Protein AF-A0AA95S7E3-F1 (afdb_monomer_lite)

Foldseek 3Di:
DDQDDDPQADSPPRDHHPDFDPLVVVQQPLDFPDPLDGLLLLLLLCCCCVVVVDDLVVCCVDPSNPPPDSVVSVCSNVQHDPPGDPSSNSSSVSSVVCVVPPVVSSCVSNVVPPPD

Organism: NCBI:txid220687

Secondary structure (DSSP, 8-state):
------TTB-TTT-PBPPPPPHHHHHHHT-B-SSTT-BHHHHHHHHHHHHTT---HHHHTTSTTTTT--HHHHHHHHTT--TTS-HHHHHHHHHHHHHHHH-HHHHHHHHHTT---

Sequence (116 aa):
MSINYKFNQYRISGEQTEAWSPMAYRLISKNSASEHINGFKVGHILYQHHVKGLAAKEIRKTPVGYGLSTNLIKSVLKGFGSQSGIESKEAYEIAMYMLECEPETLEKMYRLTIIK

Radius of gyration: 15.23 Å; chains: 1; bounding box: 47×31×29 Å

Structure (mmCIF, N/CA/C/O backbone):
data_AF-A0AA95S7E3-F1
#
_entry.id   AF-A0AA95S7E3-F1
#
loop_
_atom_site.group_PDB
_atom_site.id
_atom_site.type_symbol
_atom_site.label_atom_id
_atom_site.label_alt_id
_atom_site.label_comp_id
_atom_site.label_asym_id
_atom_site.label_entity_id
_atom_site.label_seq_id
_atom_site.pdbx_PDB_ins_code
_atom_site.Cartn_x
_atom_site.Cartn_y
_atom_site.Cartn_z
_atom_site.occupancy
_atom_site.B_iso_or_equiv
_atom_site.auth_seq_id
_atom_site.auth_comp_id
_atom_site.auth_asym_id
_atom_site.auth_atom_id
_atom_site.pdbx_PDB_model_num
ATOM 1 N N . MET A 1 1 ? 36.495 4.868 -2.280 1.00 42.94 1 MET A N 1
ATOM 2 C CA . MET A 1 1 ? 35.798 3.741 -2.939 1.00 42.94 1 MET A CA 1
ATOM 3 C C . MET A 1 1 ? 34.391 4.199 -3.283 1.00 42.94 1 MET A C 1
ATOM 5 O O . MET A 1 1 ? 33.652 4.542 -2.369 1.00 42.94 1 MET A O 1
ATOM 9 N N . SER A 1 2 ? 34.044 4.296 -4.566 1.00 52.03 2 SER A N 1
ATOM 10 C CA . SER A 1 2 ? 32.679 4.594 -5.012 1.00 52.03 2 SER A CA 1
ATOM 11 C C . SER A 1 2 ? 31.842 3.314 -4.950 1.00 52.03 2 SER A C 1
ATOM 13 O O . SER A 1 2 ? 32.239 2.279 -5.482 1.00 52.03 2 SER A O 1
ATOM 15 N N . ILE A 1 3 ? 30.703 3.356 -4.259 1.00 56.12 3 ILE A N 1
ATOM 16 C CA . ILE A 1 3 ? 29.775 2.223 -4.209 1.00 56.12 3 ILE A CA 1
ATOM 17 C C . ILE A 1 3 ? 29.062 2.168 -5.563 1.00 56.12 3 ILE A C 1
ATOM 19 O O . ILE A 1 3 ? 28.334 3.094 -5.918 1.00 56.12 3 ILE A O 1
ATOM 23 N N . ASN A 1 4 ? 29.299 1.109 -6.337 1.00 58.91 4 ASN A N 1
ATOM 24 C CA . ASN A 1 4 ? 28.633 0.894 -7.617 1.00 58.91 4 ASN A CA 1
ATOM 25 C C . ASN A 1 4 ? 27.251 0.274 -7.362 1.00 58.91 4 ASN A C 1
ATOM 27 O O . ASN A 1 4 ? 27.129 -0.937 -7.179 1.00 58.91 4 ASN A O 1
ATOM 31 N N . TYR A 1 5 ? 26.223 1.119 -7.276 1.00 57.81 5 TYR A N 1
ATOM 32 C CA . TYR A 1 5 ? 24.840 0.684 -7.092 1.00 57.81 5 TYR A CA 1
ATOM 33 C C . TYR A 1 5 ? 24.262 0.204 -8.423 1.00 57.81 5 TYR A C 1
ATOM 35 O O . TYR A 1 5 ? 23.969 1.006 -9.309 1.00 57.81 5 TYR A O 1
ATOM 43 N N . LYS A 1 6 ? 24.057 -1.106 -8.552 1.00 62.19 6 LYS A N 1
ATOM 44 C CA . LYS A 1 6 ? 23.232 -1.675 -9.620 1.00 62.19 6 LYS A CA 1
ATOM 45 C C . LYS A 1 6 ? 21.800 -1.825 -9.113 1.00 62.19 6 LYS A C 1
ATOM 47 O O . LYS A 1 6 ? 21.574 -2.241 -7.979 1.00 62.19 6 LYS A O 1
ATOM 52 N N . PHE A 1 7 ? 20.838 -1.440 -9.946 1.00 67.75 7 PHE A N 1
ATOM 53 C CA . PHE A 1 7 ? 19.416 -1.553 -9.631 1.00 67.75 7 PHE A CA 1
ATOM 54 C C . PHE A 1 7 ? 19.034 -3.023 -9.401 1.00 67.75 7 PHE A C 1
ATOM 56 O O . PHE A 1 7 ? 19.511 -3.895 -10.127 1.00 67.75 7 PHE A O 1
ATOM 63 N N . ASN A 1 8 ? 18.165 -3.275 -8.415 1.00 72.25 8 ASN A N 1
ATOM 64 C CA . ASN A 1 8 ? 17.606 -4.599 -8.128 1.00 72.25 8 ASN A CA 1
ATOM 65 C C . ASN A 1 8 ? 18.670 -5.667 -7.778 1.00 72.25 8 ASN A C 1
ATOM 67 O O . ASN A 1 8 ? 18.639 -6.787 -8.284 1.00 72.25 8 ASN A O 1
ATOM 71 N N . GLN A 1 9 ? 19.639 -5.308 -6.927 1.00 78.44 9 GLN A N 1
ATOM 72 C CA . GLN A 1 9 ? 20.633 -6.238 -6.383 1.00 78.44 9 GLN A CA 1
ATOM 73 C C . GLN A 1 9 ? 20.740 -6.140 -4.860 1.00 78.44 9 GLN A C 1
ATOM 75 O O . GLN A 1 9 ? 20.634 -5.054 -4.281 1.00 78.44 9 GLN A O 1
ATOM 80 N N . TYR A 1 10 ? 21.008 -7.271 -4.205 1.00 71.31 10 TYR A N 1
ATOM 81 C CA . TYR A 1 10 ? 21.309 -7.292 -2.778 1.00 71.31 10 TYR A CA 1
ATOM 82 C C . TYR A 1 10 ? 22.631 -6.579 -2.508 1.00 71.31 10 TYR A C 1
ATOM 84 O O . TYR A 1 10 ? 23.655 -6.868 -3.121 1.00 71.31 10 TYR A O 1
ATOM 92 N N . ARG A 1 11 ? 22.636 -5.684 -1.516 1.00 68.69 11 ARG A N 1
ATOM 93 C CA . ARG A 1 11 ? 23.825 -4.897 -1.154 1.00 68.69 11 ARG A CA 1
ATOM 94 C C . ARG A 1 11 ? 25.030 -5.756 -0.742 1.00 68.69 11 ARG A C 1
ATOM 96 O O . ARG A 1 11 ? 26.159 -5.328 -0.944 1.00 68.69 11 ARG A O 1
ATOM 103 N N . ILE A 1 12 ? 24.787 -6.907 -0.114 1.00 72.56 12 ILE A N 1
ATOM 104 C CA . ILE A 1 12 ? 25.835 -7.753 0.480 1.00 72.56 12 ILE A CA 1
ATOM 105 C C . ILE A 1 12 ? 26.343 -8.792 -0.526 1.00 72.56 12 ILE A C 1
ATOM 107 O O . ILE A 1 12 ? 27.550 -8.920 -0.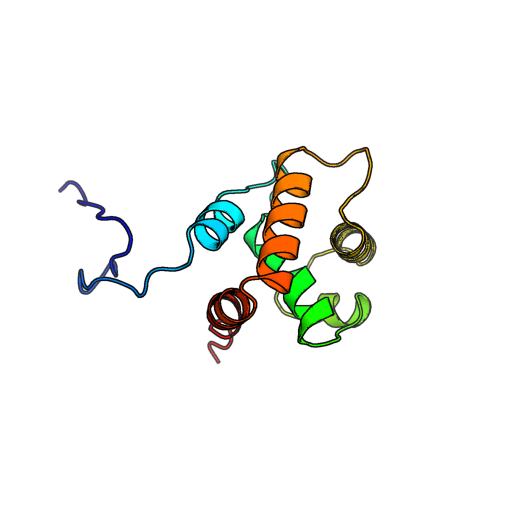691 1.00 72.56 12 ILE A O 1
ATOM 111 N N . SER A 1 13 ? 25.443 -9.516 -1.203 1.00 75.62 13 SER A N 1
ATOM 112 C CA . SER A 1 13 ? 25.819 -10.591 -2.134 1.00 75.62 13 SER A CA 1
ATOM 113 C C . SER A 1 13 ? 25.979 -10.132 -3.586 1.00 75.62 13 SER A C 1
ATOM 115 O O . SER A 1 13 ? 26.613 -10.828 -4.373 1.00 75.62 13 SER A O 1
ATOM 117 N N . GLY A 1 14 ? 25.422 -8.977 -3.972 1.00 74.50 14 GLY A N 1
ATOM 118 C CA . GLY A 1 14 ? 25.388 -8.522 -5.369 1.00 74.50 14 GLY A CA 1
ATOM 119 C C . GLY A 1 14 ? 24.460 -9.343 -6.275 1.00 74.50 14 GLY A C 1
ATOM 120 O O . GLY A 1 14 ? 24.393 -9.090 -7.479 1.00 74.50 14 GLY A O 1
ATOM 121 N N . GLU A 1 15 ? 23.739 -10.316 -5.716 1.00 76.62 15 GLU A N 1
ATOM 122 C CA . GLU A 1 15 ? 22.777 -11.141 -6.443 1.00 76.62 15 GLU A CA 1
ATOM 123 C C . GLU A 1 15 ? 21.563 -10.312 -6.866 1.00 76.62 15 GLU A C 1
ATOM 125 O O . GLU A 1 15 ? 21.143 -9.396 -6.155 1.00 76.62 15 GLU A O 1
ATOM 130 N N . GLN A 1 16 ? 21.000 -10.643 -8.031 1.00 75.06 16 GLN A N 1
ATOM 131 C CA . GLN A 1 16 ? 19.754 -10.050 -8.518 1.00 75.06 16 GLN A CA 1
ATOM 132 C C . GLN A 1 16 ? 18.621 -10.357 -7.536 1.00 75.06 16 GLN A C 1
ATOM 134 O O . GLN A 1 16 ? 18.375 -11.516 -7.206 1.00 75.06 16 GLN A O 1
ATOM 139 N N . THR A 1 17 ? 17.932 -9.317 -7.074 1.00 69.88 17 THR A N 1
ATOM 140 C CA . THR A 1 17 ? 16.719 -9.466 -6.267 1.00 69.88 17 THR A CA 1
ATOM 141 C C . THR A 1 17 ? 15.538 -9.802 -7.174 1.00 69.88 17 THR A C 1
ATOM 143 O O . THR A 1 17 ? 15.538 -9.468 -8.359 1.00 69.88 17 THR A O 1
ATOM 146 N N . GLU A 1 18 ? 14.509 -10.462 -6.646 1.00 72.44 18 GLU A N 1
ATOM 147 C CA . GLU A 1 18 ? 13.276 -10.677 -7.412 1.00 72.44 18 GLU A CA 1
ATOM 148 C C . GLU A 1 18 ? 12.674 -9.314 -7.792 1.00 72.44 18 GLU A C 1
ATOM 150 O O . GLU A 1 18 ? 12.454 -8.460 -6.931 1.00 72.44 18 GLU A O 1
ATOM 155 N N . ALA A 1 19 ? 12.463 -9.090 -9.091 1.00 76.12 19 ALA A N 1
ATOM 156 C CA . ALA A 1 19 ? 11.938 -7.826 -9.588 1.00 76.12 19 ALA A CA 1
ATOM 157 C C . ALA A 1 19 ? 10.450 -7.695 -9.242 1.00 76.12 19 ALA A C 1
ATOM 159 O O . ALA A 1 19 ? 9.662 -8.613 -9.476 1.00 76.12 19 ALA A O 1
ATOM 160 N N . TRP A 1 20 ? 10.051 -6.533 -8.725 1.00 82.06 20 TRP A N 1
ATOM 161 C CA . TRP A 1 20 ? 8.634 -6.191 -8.614 1.00 82.06 20 TRP A CA 1
ATOM 162 C C . TRP A 1 20 ? 8.085 -5.659 -9.939 1.00 82.06 20 TRP A C 1
ATOM 164 O O . TRP A 1 20 ? 8.836 -5.327 -10.859 1.00 82.06 20 TRP A O 1
ATOM 174 N N . SER A 1 21 ? 6.759 -5.558 -10.044 1.00 83.88 21 SER A N 1
ATOM 175 C CA . SER A 1 21 ? 6.148 -4.961 -11.228 1.00 83.88 21 SER A CA 1
ATOM 176 C C . SER A 1 21 ? 6.551 -3.484 -11.380 1.00 83.88 21 SER A C 1
ATOM 178 O O . SER A 1 21 ? 6.838 -2.799 -10.390 1.00 83.88 21 SER A O 1
ATOM 180 N N . PRO A 1 22 ? 6.549 -2.932 -12.607 1.00 85.25 22 PRO A N 1
ATOM 181 C CA . PRO A 1 22 ? 6.807 -1.508 -12.821 1.00 85.25 22 PRO A CA 1
ATOM 182 C C . PRO A 1 22 ? 5.886 -0.602 -11.990 1.00 85.25 22 PRO A C 1
ATOM 184 O O . PRO A 1 22 ? 6.313 0.456 -11.522 1.00 85.25 22 PRO A O 1
ATOM 187 N N . MET A 1 23 ? 4.640 -1.032 -11.758 1.00 85.94 23 MET A N 1
ATOM 188 C CA . MET A 1 23 ? 3.680 -0.295 -10.935 1.00 85.94 23 MET A CA 1
ATOM 189 C C . MET A 1 23 ? 4.060 -0.299 -9.457 1.00 85.94 23 MET A C 1
ATOM 191 O O . MET A 1 23 ? 3.969 0.749 -8.820 1.00 85.94 23 MET A O 1
ATOM 195 N N . ALA A 1 24 ? 4.594 -1.403 -8.934 1.00 85.69 24 ALA A N 1
ATOM 196 C CA . ALA A 1 24 ? 5.131 -1.451 -7.577 1.00 85.69 24 ALA A CA 1
ATOM 197 C C . ALA A 1 24 ? 6.270 -0.440 -7.371 1.00 85.69 24 ALA A C 1
ATOM 199 O O . ALA A 1 24 ? 6.255 0.327 -6.406 1.00 85.69 24 ALA A O 1
ATOM 200 N N . TYR A 1 25 ? 7.229 -0.374 -8.303 1.00 86.31 25 TYR A N 1
ATOM 201 C CA . TYR A 1 25 ? 8.311 0.620 -8.247 1.00 86.31 25 TYR A CA 1
ATOM 202 C C . TYR A 1 25 ? 7.784 2.056 -8.368 1.00 86.31 25 TYR A C 1
ATOM 204 O O . TYR A 1 25 ? 8.260 2.976 -7.691 1.00 86.31 25 TYR A O 1
ATOM 212 N N . ARG A 1 26 ? 6.756 2.263 -9.196 1.00 87.31 26 ARG A N 1
ATOM 213 C CA . ARG A 1 26 ? 6.100 3.565 -9.319 1.00 87.31 26 ARG A CA 1
ATOM 214 C C . ARG A 1 26 ? 5.368 3.952 -8.036 1.00 87.31 26 ARG A C 1
ATOM 216 O O . ARG A 1 26 ? 5.431 5.114 -7.660 1.00 87.31 26 ARG A O 1
ATOM 223 N N . LEU A 1 27 ? 4.736 3.006 -7.344 1.00 87.81 27 LEU A N 1
ATOM 224 C CA . LEU A 1 27 ? 4.038 3.241 -6.082 1.00 87.81 27 LEU A CA 1
ATOM 225 C C . LEU A 1 27 ? 5.007 3.659 -4.974 1.00 87.81 27 LEU A C 1
ATOM 227 O O . LEU A 1 27 ? 4.790 4.671 -4.312 1.00 87.81 27 LEU A O 1
ATOM 231 N N . ILE A 1 28 ? 6.097 2.911 -4.782 1.00 87.69 28 ILE A N 1
ATOM 232 C CA . ILE A 1 28 ? 7.063 3.195 -3.707 1.00 87.69 28 ILE A CA 1
ATOM 233 C C . ILE A 1 28 ? 7.859 4.481 -3.939 1.00 87.69 28 ILE A C 1
ATOM 235 O O . ILE A 1 28 ? 8.356 5.064 -2.981 1.00 87.69 28 ILE A O 1
ATOM 239 N N . SER A 1 29 ? 7.975 4.933 -5.191 1.00 85.06 29 SER A N 1
ATOM 240 C CA . SER A 1 29 ? 8.646 6.196 -5.512 1.00 85.06 29 SER A CA 1
ATOM 241 C C . SER A 1 29 ? 7.784 7.429 -5.226 1.00 85.06 29 SER A C 1
ATOM 243 O O . SER A 1 29 ? 8.318 8.537 -5.199 1.00 85.06 29 SER A O 1
ATOM 245 N N . LYS A 1 30 ? 6.478 7.269 -4.955 1.00 86.19 30 LYS A N 1
ATOM 246 C CA . LYS A 1 30 ? 5.616 8.373 -4.510 1.00 86.19 30 LYS A CA 1
ATOM 247 C C . LYS A 1 30 ? 5.899 8.693 -3.050 1.00 86.19 30 LYS A C 1
ATOM 249 O O . LYS A 1 30 ? 5.488 7.961 -2.154 1.00 86.19 30 LYS A O 1
ATOM 254 N N . ASN A 1 31 ? 6.565 9.808 -2.794 1.00 74.12 31 ASN A N 1
ATOM 255 C CA . ASN A 1 31 ? 6.740 10.335 -1.445 1.00 74.12 31 ASN A CA 1
ATOM 256 C C . ASN A 1 31 ? 5.783 11.506 -1.270 1.00 74.12 31 ASN A C 1
ATOM 258 O O . ASN A 1 31 ? 5.790 12.394 -2.100 1.00 74.12 31 ASN A O 1
ATOM 262 N N . SER A 1 32 ? 4.954 11.529 -0.224 1.00 64.88 32 SER A N 1
ATOM 263 C CA . SER A 1 32 ? 4.261 12.779 0.102 1.00 64.88 32 SER A CA 1
ATOM 264 C C . SER A 1 32 ? 5.278 13.750 0.694 1.00 64.88 32 SER A C 1
ATOM 266 O O . SER A 1 32 ? 6.168 13.337 1.438 1.00 64.88 32 SER A O 1
ATOM 268 N N . ALA A 1 33 ? 5.087 15.047 0.461 1.00 60.91 33 ALA A N 1
ATOM 269 C CA . ALA A 1 33 ? 5.821 16.096 1.170 1.00 60.91 33 ALA A CA 1
ATOM 270 C C . ALA A 1 33 ? 5.642 16.020 2.704 1.00 60.91 33 ALA A C 1
ATOM 272 O O . ALA A 1 33 ? 6.438 16.581 3.452 1.00 60.91 33 ALA A O 1
ATOM 273 N N . SER A 1 34 ? 4.605 15.325 3.189 1.00 62.44 34 SER A N 1
ATOM 274 C CA . SER A 1 34 ? 4.445 15.001 4.606 1.00 62.44 34 SER A CA 1
ATOM 275 C C . SER A 1 34 ? 5.123 13.672 4.957 1.00 62.44 34 SER A C 1
ATOM 277 O O . SER A 1 34 ? 4.724 12.613 4.474 1.00 62.44 34 SER A O 1
ATOM 279 N N . GLU A 1 35 ? 6.087 13.705 5.883 1.00 59.41 35 GLU A N 1
ATOM 280 C CA . GLU A 1 35 ? 6.877 12.536 6.332 1.00 59.41 35 GLU A CA 1
ATOM 281 C C . GLU A 1 35 ? 6.030 11.345 6.820 1.00 59.41 35 GLU A C 1
ATOM 283 O O . GLU A 1 35 ? 6.491 10.205 6.906 1.00 59.41 35 GLU A O 1
ATOM 288 N N . HIS A 1 36 ? 4.764 11.582 7.163 1.00 67.81 36 HIS A N 1
ATOM 289 C CA . HIS A 1 36 ? 3.903 10.568 7.755 1.00 67.81 36 HIS A CA 1
ATOM 290 C C . HIS A 1 36 ? 3.281 9.604 6.737 1.00 67.81 36 HIS A C 1
ATOM 292 O O . HIS A 1 36 ? 2.938 8.481 7.133 1.00 67.81 36 HIS A O 1
ATOM 298 N N . ILE A 1 37 ? 3.166 9.987 5.457 1.00 77.25 37 ILE A N 1
ATOM 299 C CA . ILE A 1 37 ? 2.556 9.169 4.396 1.00 77.25 37 ILE A CA 1
ATOM 300 C C . ILE A 1 37 ? 3.439 9.129 3.149 1.00 77.25 37 ILE A C 1
ATOM 302 O O . ILE A 1 37 ? 3.834 10.145 2.607 1.00 77.25 37 ILE A O 1
ATOM 306 N N . ASN A 1 38 ? 3.688 7.930 2.641 1.00 86.62 38 ASN A N 1
ATOM 307 C CA . ASN A 1 38 ? 4.291 7.701 1.333 1.00 86.62 38 ASN A CA 1
ATOM 308 C C . ASN A 1 38 ? 3.486 6.626 0.595 1.00 86.62 38 ASN A C 1
ATOM 310 O O . ASN A 1 38 ? 2.621 5.974 1.188 1.00 86.62 38 ASN A O 1
ATOM 314 N N . GLY A 1 39 ? 3.760 6.430 -0.689 1.00 86.38 39 GLY A N 1
ATOM 315 C CA . GLY A 1 39 ? 3.033 5.487 -1.529 1.00 86.38 39 GLY A CA 1
ATOM 316 C C . GLY A 1 39 ? 3.124 4.053 -1.020 1.00 86.38 39 GLY A C 1
ATOM 317 O O . GLY A 1 39 ? 2.131 3.331 -1.059 1.00 86.38 39 GLY A O 1
ATOM 318 N N . PHE A 1 40 ? 4.245 3.676 -0.395 1.00 88.94 40 PHE A N 1
ATOM 319 C CA . PHE A 1 40 ? 4.357 2.386 0.285 1.00 88.94 40 PHE A CA 1
ATOM 320 C C . PHE A 1 40 ? 3.325 2.231 1.412 1.00 88.94 40 PHE A C 1
ATOM 322 O O . PHE A 1 40 ? 2.632 1.215 1.463 1.00 88.94 40 PHE A O 1
ATOM 329 N N . LYS A 1 41 ? 3.177 3.232 2.294 1.00 89.00 41 LYS A N 1
ATOM 330 C CA . LYS A 1 41 ? 2.159 3.222 3.360 1.00 89.00 41 LYS A CA 1
ATOM 331 C C . LYS A 1 41 ? 0.739 3.261 2.806 1.00 89.00 41 LYS A C 1
ATOM 333 O O . LYS A 1 41 ? -0.120 2.578 3.354 1.00 89.00 41 LYS A O 1
ATOM 338 N N . VAL A 1 42 ? 0.489 4.031 1.746 1.00 90.44 42 VAL A N 1
ATOM 339 C CA . VAL A 1 42 ? -0.826 4.086 1.083 1.00 90.44 42 VAL A CA 1
ATOM 340 C C . VAL A 1 42 ? -1.222 2.705 0.581 1.00 90.44 42 VAL A C 1
ATOM 342 O O . VAL A 1 42 ? -2.267 2.195 0.983 1.00 90.44 42 VAL A O 1
ATOM 345 N N . GLY A 1 43 ? -0.352 2.063 -0.201 1.00 90.50 43 GLY A N 1
ATOM 346 C CA . GLY A 1 43 ? -0.601 0.711 -0.691 1.00 90.50 43 GLY A CA 1
ATOM 347 C C . GLY A 1 43 ? -0.760 -0.301 0.438 1.00 90.50 43 GLY A C 1
ATOM 348 O O . GLY A 1 43 ? -1.665 -1.128 0.388 1.00 90.50 43 GLY A O 1
ATOM 349 N N . HIS A 1 44 ? 0.026 -0.192 1.514 1.00 90.94 44 HIS A N 1
ATOM 350 C CA . HIS A 1 44 ? -0.079 -1.126 2.634 1.00 90.94 44 HIS A CA 1
ATOM 351 C C . HIS A 1 44 ? -1.400 -0.943 3.402 1.00 90.94 44 HIS A C 1
ATOM 353 O O . HIS A 1 44 ? -2.035 -1.925 3.779 1.00 90.94 44 HIS A O 1
ATOM 359 N N . ILE A 1 45 ? -1.866 0.293 3.609 1.00 91.62 45 ILE A N 1
ATOM 360 C CA . ILE A 1 45 ? -3.175 0.559 4.230 1.00 91.62 45 ILE A CA 1
ATOM 361 C C . ILE A 1 45 ? -4.305 -0.024 3.373 1.00 91.62 45 ILE A C 1
ATOM 363 O O . ILE A 1 45 ? -5.188 -0.695 3.911 1.00 91.62 45 ILE A O 1
ATOM 367 N N . LEU A 1 46 ? -4.261 0.195 2.057 1.00 91.69 46 LEU A N 1
ATOM 368 C CA . LEU A 1 46 ? -5.273 -0.315 1.130 1.00 91.69 46 LEU A CA 1
ATOM 369 C C . LEU A 1 46 ? -5.253 -1.844 1.057 1.00 91.69 46 LEU A C 1
ATOM 371 O O . LEU A 1 46 ? -6.309 -2.463 1.125 1.00 91.69 46 LEU A O 1
ATOM 375 N N . TYR A 1 47 ? -4.073 -2.462 1.040 1.00 91.69 47 TYR A N 1
ATOM 376 C CA . TYR A 1 47 ? -3.913 -3.914 1.119 1.00 91.69 47 TYR A CA 1
ATOM 377 C C . TYR A 1 47 ? -4.536 -4.498 2.396 1.00 91.69 47 TYR A C 1
ATOM 379 O O . TYR A 1 47 ? -5.307 -5.455 2.342 1.00 91.69 47 TYR A O 1
ATOM 387 N N . GLN A 1 48 ? -4.263 -3.902 3.560 1.00 91.06 48 GLN A N 1
ATOM 388 C CA . GLN A 1 48 ? -4.827 -4.369 4.833 1.00 91.06 48 GLN A CA 1
ATOM 389 C C . GLN A 1 48 ? -6.359 -4.244 4.859 1.00 91.06 48 GLN A C 1
ATOM 391 O O . GLN A 1 48 ? -7.032 -5.081 5.458 1.00 91.06 48 GLN A O 1
ATOM 396 N N . HIS A 1 49 ? -6.916 -3.228 4.199 1.00 93.12 49 HIS A N 1
ATOM 397 C CA . HIS A 1 49 ? -8.361 -3.047 4.120 1.00 93.12 49 HIS A CA 1
ATOM 398 C C . HIS A 1 49 ? -9.026 -3.980 3.103 1.00 93.12 49 HIS A C 1
ATOM 400 O O . HIS A 1 49 ? -9.927 -4.728 3.467 1.00 93.12 49 HIS A O 1
ATOM 406 N N . HIS A 1 50 ? -8.580 -3.953 1.846 1.00 90.12 50 HIS A N 1
ATOM 407 C CA . HIS A 1 50 ? -9.245 -4.639 0.738 1.00 90.12 50 HIS A CA 1
ATOM 408 C C . HIS A 1 50 ? -8.896 -6.124 0.647 1.00 90.12 50 HIS A C 1
ATOM 410 O O . HIS A 1 50 ? -9.755 -6.915 0.274 1.00 90.12 50 HIS A O 1
ATOM 416 N N . VAL A 1 51 ? -7.672 -6.519 1.017 1.00 87.12 51 VAL A N 1
ATOM 417 C CA . VAL A 1 51 ? -7.246 -7.928 0.955 1.00 87.12 51 VAL A CA 1
ATOM 418 C C . VAL A 1 51 ? -7.443 -8.630 2.295 1.00 87.12 51 VAL A C 1
ATOM 420 O O . VAL A 1 51 ? -7.944 -9.749 2.331 1.00 87.12 51 VAL A O 1
ATOM 423 N N . LYS A 1 52 ? -7.089 -7.985 3.417 1.00 86.94 52 LYS A N 1
ATOM 424 C CA . LYS A 1 52 ? -7.251 -8.597 4.754 1.00 86.94 52 LYS A CA 1
ATOM 425 C C . LYS A 1 52 ? -8.564 -8.262 5.464 1.00 86.94 52 LYS A C 1
ATOM 427 O O . LYS A 1 52 ? -8.809 -8.802 6.539 1.00 86.94 52 LYS A O 1
ATOM 432 N N . GLY A 1 53 ? -9.390 -7.377 4.907 1.00 88.81 53 GLY A N 1
ATOM 433 C CA . GLY A 1 53 ? -10.696 -7.031 5.474 1.00 88.81 53 GLY A CA 1
ATOM 434 C C . GLY A 1 53 ? -10.644 -6.201 6.760 1.00 88.81 53 GLY A C 1
ATOM 435 O O . GLY A 1 53 ? -11.647 -6.121 7.466 1.00 88.81 53 GLY A O 1
ATOM 436 N N . LEU A 1 54 ? -9.502 -5.590 7.100 1.00 91.31 54 LEU A N 1
ATOM 437 C CA . LEU A 1 54 ? -9.362 -4.849 8.356 1.00 91.31 54 LEU A CA 1
ATOM 438 C C . LEU A 1 54 ? -10.080 -3.498 8.302 1.00 91.31 54 LEU A C 1
ATOM 440 O O . LEU A 1 54 ? -9.960 -2.729 7.342 1.00 91.31 54 LEU A O 1
ATOM 444 N N . ALA A 1 55 ? -10.766 -3.144 9.385 1.00 92.62 55 ALA A N 1
ATOM 445 C CA . ALA A 1 55 ? -11.345 -1.818 9.547 1.00 92.62 55 ALA A CA 1
ATOM 446 C C . ALA A 1 55 ? -10.267 -0.774 9.893 1.00 92.62 55 ALA A C 1
ATOM 448 O O . ALA A 1 55 ? -9.250 -1.070 10.518 1.00 92.62 55 ALA A O 1
ATOM 449 N N . ALA A 1 56 ? -10.525 0.507 9.609 1.00 91.12 56 ALA A N 1
ATOM 450 C CA . ALA A 1 56 ? -9.579 1.596 9.900 1.00 91.12 56 ALA A CA 1
ATOM 451 C C . ALA A 1 56 ? -9.096 1.642 11.371 1.00 91.12 56 ALA A C 1
ATOM 453 O O . ALA A 1 56 ? -7.958 2.021 11.648 1.00 91.12 56 ALA A O 1
ATOM 454 N N . LYS A 1 57 ? -9.954 1.251 12.328 1.00 91.44 57 LYS A N 1
ATOM 455 C CA . LYS A 1 57 ? -9.595 1.165 13.756 1.00 91.44 57 LYS A CA 1
ATOM 456 C C . LYS A 1 57 ? -8.596 0.041 14.046 1.00 91.44 57 LYS A C 1
ATOM 458 O O . LYS A 1 57 ? -7.801 0.175 14.970 1.00 91.44 57 LYS A O 1
ATOM 463 N N . GLU A 1 58 ? -8.658 -1.046 13.289 1.00 91.25 58 GLU A N 1
ATOM 464 C CA . GLU A 1 58 ? -7.772 -2.204 13.415 1.00 91.25 58 GLU A CA 1
ATOM 465 C C . GLU A 1 58 ? -6.452 -1.938 12.702 1.00 91.25 58 GLU A C 1
ATOM 467 O O . GLU A 1 58 ? -5.399 -2.166 13.286 1.00 91.25 58 GLU A O 1
ATOM 472 N N . ILE A 1 59 ? -6.497 -1.323 11.514 1.00 90.94 59 ILE A N 1
ATOM 473 C CA . ILE A 1 59 ? -5.302 -0.873 10.784 1.00 90.94 59 ILE A CA 1
ATOM 474 C C . ILE A 1 59 ? -4.444 0.035 11.670 1.00 90.94 59 ILE A C 1
ATOM 476 O O . ILE A 1 59 ? -3.232 -0.147 11.729 1.00 90.94 59 ILE A O 1
ATOM 480 N N . ARG A 1 60 ? -5.053 0.947 12.439 1.00 90.69 60 ARG A N 1
ATOM 481 C CA . ARG A 1 6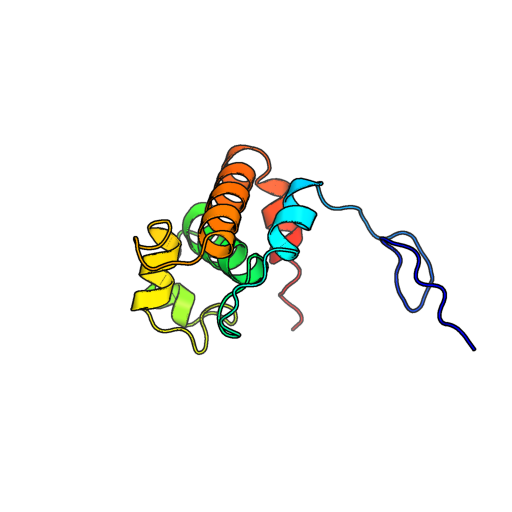0 ? -4.331 1.802 13.400 1.00 90.69 60 ARG A CA 1
ATOM 482 C C . ARG A 1 60 ? -3.534 1.016 14.454 1.00 90.69 60 ARG A C 1
ATOM 484 O O . ARG A 1 60 ? -2.543 1.527 14.963 1.00 90.69 60 ARG A O 1
ATOM 491 N N . LYS A 1 61 ? -3.970 -0.199 14.801 1.00 88.88 61 LYS A N 1
ATOM 492 C CA . LYS A 1 61 ? -3.281 -1.084 15.754 1.00 88.88 61 LYS A CA 1
ATOM 493 C C . LYS A 1 61 ? -2.170 -1.911 15.098 1.00 88.88 61 LYS A C 1
ATOM 495 O O . LYS A 1 61 ? -1.384 -2.523 15.809 1.00 88.88 61 LYS A O 1
ATOM 500 N N . TH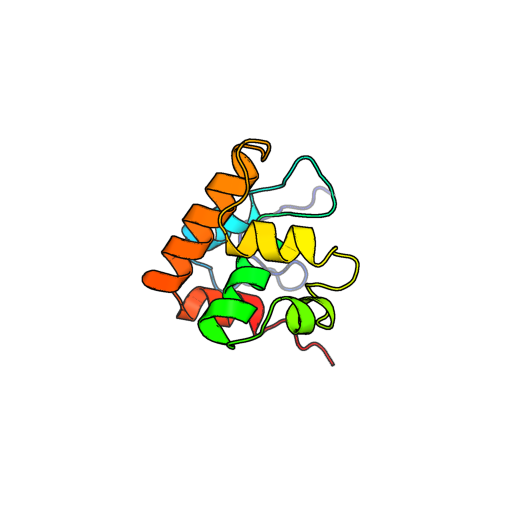R A 1 62 ? -2.104 -1.948 13.767 1.00 88.31 62 THR A N 1
ATOM 501 C CA . THR A 1 62 ? -1.021 -2.623 13.039 1.00 88.31 62 THR A CA 1
ATOM 502 C C . THR A 1 62 ? 0.242 -1.755 13.006 1.00 88.31 62 THR A C 1
ATOM 504 O O . THR A 1 62 ? 0.133 -0.530 13.105 1.00 88.31 62 THR A O 1
ATOM 507 N N . PRO A 1 63 ? 1.433 -2.342 12.773 1.00 85.75 63 PRO A N 1
ATOM 508 C CA . PRO A 1 63 ? 2.677 -1.577 12.628 1.00 85.75 63 PRO A CA 1
ATOM 509 C C . PRO A 1 63 ? 2.613 -0.472 11.561 1.00 85.75 63 PRO A C 1
ATOM 511 O O . PRO A 1 63 ? 3.258 0.560 11.689 1.00 85.75 63 PRO A O 1
ATOM 514 N N . VAL A 1 64 ? 1.795 -0.663 10.523 1.00 85.94 64 VAL A N 1
ATOM 515 C CA . VAL A 1 64 ? 1.624 0.279 9.405 1.00 85.94 64 VAL A CA 1
ATOM 516 C C . VAL A 1 64 ? 0.831 1.514 9.814 1.00 85.94 64 VAL A C 1
ATOM 518 O O . VAL A 1 64 ? 1.138 2.628 9.392 1.00 85.94 64 VAL A O 1
ATOM 521 N N . GLY A 1 65 ? -0.221 1.304 10.607 1.00 83.31 65 GLY A N 1
ATOM 522 C CA . GLY A 1 65 ? -1.110 2.364 11.069 1.00 83.31 65 GLY A CA 1
ATOM 523 C C . GLY A 1 65 ? -0.678 3.000 12.387 1.00 83.31 65 GLY A C 1
ATOM 524 O O . GLY A 1 65 ? -1.288 3.990 12.797 1.00 83.31 65 GLY A O 1
ATOM 525 N N . TYR A 1 66 ? 0.349 2.462 13.050 1.00 84.62 66 TYR A N 1
ATOM 526 C CA . TYR A 1 66 ? 0.857 3.013 14.298 1.00 84.62 66 TYR A CA 1
ATOM 527 C C . TYR A 1 66 ? 1.369 4.446 14.085 1.00 84.62 66 TYR A C 1
ATOM 529 O O . TYR A 1 66 ? 2.072 4.743 13.120 1.00 84.62 66 TYR A O 1
ATOM 537 N N . GLY A 1 67 ? 0.963 5.363 14.963 1.00 84.00 67 GLY A N 1
ATOM 538 C CA . GLY A 1 67 ? 1.262 6.794 14.833 1.00 84.00 67 GLY A CA 1
ATOM 539 C C . GLY A 1 67 ? 0.400 7.558 13.815 1.00 84.00 67 GLY A C 1
ATOM 540 O O . GLY A 1 67 ? 0.458 8.784 13.792 1.00 84.00 67 GLY A O 1
ATOM 541 N N . LEU A 1 68 ? -0.446 6.889 13.019 1.00 86.75 68 LEU A N 1
ATOM 542 C CA . LEU A 1 68 ? -1.387 7.565 12.119 1.00 86.75 68 LEU A CA 1
ATOM 543 C C . LEU A 1 68 ? -2.720 7.849 12.821 1.00 86.75 68 LEU A C 1
ATOM 545 O O . LEU A 1 68 ? -3.246 7.041 13.595 1.00 86.75 68 LEU A O 1
ATOM 549 N N . SER A 1 69 ? -3.312 9.006 12.520 1.00 88.62 69 SER A N 1
ATOM 550 C CA . SER A 1 69 ? -4.663 9.310 12.986 1.00 88.62 69 SER A CA 1
ATOM 551 C C . SER A 1 69 ? -5.687 8.450 12.237 1.00 88.62 69 SER A C 1
ATOM 553 O O . SER A 1 69 ? -5.568 8.201 11.036 1.00 88.62 69 SER A O 1
ATOM 555 N N . THR A 1 70 ? -6.748 8.019 12.924 1.00 89.19 70 THR A N 1
ATOM 556 C CA . THR A 1 70 ? -7.825 7.245 12.282 1.00 89.19 70 THR A CA 1
ATOM 557 C C . THR A 1 70 ? -8.471 8.020 11.127 1.00 89.19 70 THR A C 1
ATOM 559 O O . THR A 1 70 ? -8.923 7.416 10.159 1.00 89.19 70 THR A O 1
ATOM 562 N N . ASN A 1 71 ? -8.511 9.354 11.212 1.00 89.25 71 ASN A N 1
ATOM 563 C CA . ASN A 1 71 ? -9.042 10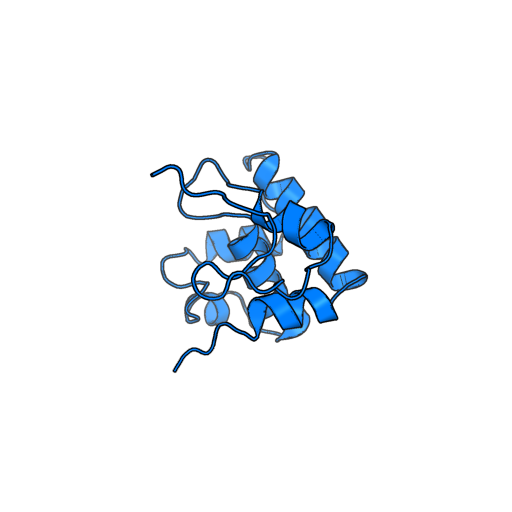.213 10.153 1.00 89.25 71 ASN A CA 1
ATOM 564 C C . ASN A 1 71 ? -8.171 10.160 8.900 1.00 89.25 71 ASN A C 1
ATOM 566 O O . ASN A 1 71 ? -8.703 10.090 7.797 1.00 89.25 71 ASN A O 1
ATOM 570 N N . LEU A 1 72 ? -6.851 10.129 9.073 1.00 87.88 72 LEU A N 1
ATOM 571 C CA . LEU A 1 72 ? -5.920 9.993 7.966 1.00 87.88 72 LEU A CA 1
ATOM 572 C C . LEU A 1 72 ? -6.061 8.628 7.286 1.00 87.88 72 LEU A C 1
ATOM 574 O O . LEU A 1 72 ? -6.195 8.579 6.070 1.00 87.88 72 LEU A O 1
ATOM 578 N N . ILE A 1 73 ? -6.143 7.541 8.060 1.00 89.81 73 ILE A N 1
ATOM 579 C CA . ILE A 1 73 ? -6.397 6.195 7.515 1.00 89.81 73 ILE A CA 1
ATOM 580 C C . ILE A 1 73 ? -7.714 6.189 6.728 1.00 89.81 73 ILE A C 1
ATOM 582 O O . ILE A 1 73 ? -7.743 5.761 5.582 1.00 89.81 73 ILE A O 1
ATOM 586 N N . LYS A 1 74 ? -8.798 6.733 7.295 1.00 91.06 74 LYS A N 1
ATOM 587 C CA . LYS A 1 74 ? -10.083 6.856 6.588 1.00 91.06 74 LYS A CA 1
ATOM 588 C C . LYS A 1 74 ? -9.992 7.709 5.321 1.00 91.06 74 LYS A C 1
ATOM 590 O O . LYS A 1 74 ? -10.729 7.440 4.383 1.00 91.06 74 LYS A O 1
ATOM 595 N N . SER A 1 75 ? -9.144 8.735 5.305 1.00 89.62 75 SER A N 1
ATOM 596 C CA . SER A 1 75 ? -8.902 9.561 4.119 1.00 89.62 75 SER A CA 1
ATOM 597 C C . SER A 1 75 ? -8.228 8.744 3.017 1.00 89.62 75 SER A C 1
ATOM 599 O O . SER A 1 75 ? -8.710 8.745 1.890 1.00 89.62 75 SER A O 1
ATOM 601 N N . VAL A 1 76 ? -7.195 7.966 3.363 1.00 89.81 76 VAL A N 1
ATOM 602 C CA . VAL A 1 76 ? -6.521 7.041 2.435 1.00 89.81 76 VAL A CA 1
ATOM 603 C C . VAL A 1 76 ? -7.520 6.047 1.844 1.00 89.81 76 VAL A C 1
ATOM 605 O O . VAL A 1 76 ? -7.593 5.916 0.630 1.00 89.81 76 VAL A O 1
ATOM 608 N N . LEU A 1 77 ? -8.346 5.411 2.683 1.00 91.06 77 LEU A N 1
ATOM 609 C CA . LEU A 1 77 ? -9.360 4.445 2.231 1.00 91.06 77 LEU A CA 1
ATOM 610 C C . LEU A 1 77 ? -10.433 5.055 1.315 1.00 91.06 77 LEU A C 1
ATOM 612 O O . LEU A 1 77 ? -11.139 4.324 0.635 1.00 91.06 77 LEU A O 1
ATOM 616 N N . LYS A 1 78 ? -10.591 6.381 1.324 1.00 89.44 78 LYS A N 1
ATOM 617 C CA . LYS A 1 78 ? -11.558 7.105 0.490 1.00 89.44 78 LYS A CA 1
ATOM 618 C C . LYS A 1 78 ? -10.941 7.724 -0.767 1.00 89.44 78 LYS A C 1
ATOM 620 O O . LYS A 1 78 ? -11.670 8.380 -1.503 1.00 89.44 78 LYS A O 1
ATOM 625 N N . GLY A 1 79 ? -9.636 7.572 -0.997 1.00 83.44 79 GLY A N 1
ATOM 626 C CA . GLY A 1 79 ? -8.961 8.189 -2.146 1.00 83.44 79 GLY A CA 1
ATOM 627 C C . GLY A 1 79 ? -8.446 9.605 -1.919 1.00 83.44 79 GLY A C 1
ATOM 628 O O . GLY A 1 79 ? -8.152 10.306 -2.882 1.00 83.44 79 GLY A O 1
ATOM 629 N N . PHE A 1 80 ? -8.285 10.009 -0.656 1.00 82.25 80 PHE A N 1
ATOM 630 C CA . PHE A 1 80 ? -7.860 11.345 -0.244 1.00 82.25 80 PHE A CA 1
ATOM 631 C C . PHE A 1 80 ? -8.848 12.479 -0.594 1.00 82.25 80 PHE A C 1
ATOM 633 O O . PHE A 1 80 ? -9.735 12.357 -1.431 1.00 82.25 80 PHE A O 1
ATOM 640 N N . GLY A 1 81 ? -8.735 13.607 0.114 1.00 71.88 81 GLY A N 1
ATOM 641 C CA . GLY A 1 81 ? -9.613 14.768 -0.073 1.00 71.88 81 GLY A CA 1
ATOM 642 C C . GLY A 1 81 ? -9.107 15.752 -1.134 1.00 71.88 81 GLY A C 1
ATOM 643 O O . GLY A 1 81 ? -7.999 15.630 -1.658 1.00 71.88 81 GLY A O 1
ATOM 644 N N . SER A 1 82 ? -9.889 16.805 -1.399 1.00 65.56 82 SER A N 1
ATOM 645 C CA . SER A 1 82 ? -9.515 17.894 -2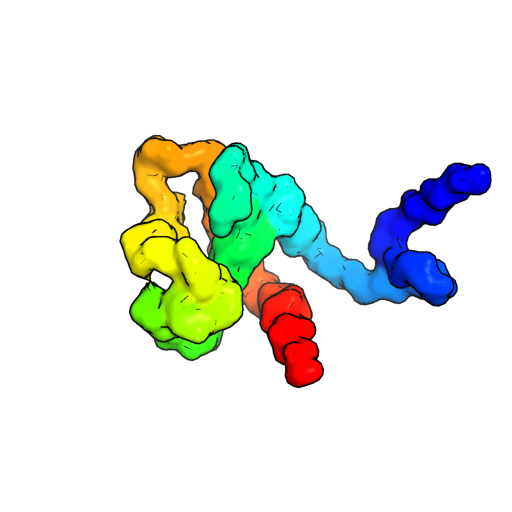.321 1.00 65.56 82 SER A CA 1
ATOM 646 C C . SER A 1 82 ? -8.202 18.592 -1.943 1.00 65.56 82 SER A C 1
ATOM 648 O O . SER A 1 82 ? -7.477 19.032 -2.828 1.00 65.56 82 SER A O 1
ATOM 650 N N . GLN A 1 83 ? -7.868 18.626 -0.651 1.00 66.88 83 GLN A N 1
ATOM 651 C CA . GLN A 1 83 ? -6.659 19.250 -0.101 1.00 66.88 83 GLN A CA 1
ATOM 652 C C . GLN A 1 83 ? -5.402 18.365 -0.164 1.00 66.88 83 GLN A C 1
ATOM 654 O O . GLN A 1 83 ? -4.341 18.768 0.307 1.00 66.88 83 GLN A O 1
ATOM 659 N N . SER A 1 84 ? -5.497 17.143 -0.687 1.00 73.62 84 SER A N 1
ATOM 660 C CA . SER A 1 84 ? -4.356 16.227 -0.744 1.00 73.62 84 SER A CA 1
ATOM 661 C C . SER A 1 84 ? -3.502 16.454 -1.989 1.00 73.62 84 SER A C 1
ATOM 663 O O . SER A 1 84 ? -4.025 16.723 -3.072 1.00 73.62 84 SER A O 1
ATOM 665 N N . GLY A 1 85 ? -2.182 16.336 -1.820 1.00 79.56 85 GLY A N 1
ATOM 666 C CA . GLY A 1 85 ? -1.209 16.530 -2.892 1.00 79.56 85 GLY A CA 1
ATOM 667 C C . GLY A 1 85 ? -1.369 15.520 -4.029 1.00 79.56 85 GLY A C 1
ATOM 668 O O . GLY A 1 85 ? -1.859 14.407 -3.825 1.00 79.56 85 GLY A O 1
ATOM 669 N N . ILE A 1 86 ? -0.927 15.916 -5.225 1.00 84.06 86 ILE A N 1
ATOM 670 C CA . ILE A 1 86 ? -1.023 15.118 -6.458 1.00 84.06 86 ILE A CA 1
ATOM 671 C C . ILE A 1 86 ? -0.375 13.740 -6.266 1.00 84.06 86 ILE A C 1
ATOM 673 O O . ILE A 1 86 ? -0.989 12.727 -6.577 1.00 84.06 86 ILE A O 1
ATOM 677 N N . GLU A 1 87 ? 0.800 13.679 -5.638 1.00 84.12 87 GLU A N 1
ATOM 678 C CA . GLU A 1 87 ? 1.524 12.419 -5.416 1.00 84.12 87 GLU A CA 1
ATOM 679 C C . GLU A 1 87 ? 0.772 11.426 -4.520 1.00 84.12 87 GLU A C 1
ATOM 681 O O . GLU A 1 87 ? 0.870 10.219 -4.722 1.00 84.12 87 GLU A O 1
ATOM 686 N N . SER A 1 88 ? -0.009 11.913 -3.549 1.00 84.12 88 SER A N 1
ATOM 687 C CA . SER A 1 88 ? -0.834 11.041 -2.700 1.00 84.12 88 SER A CA 1
ATOM 688 C C . SER A 1 88 ? -2.005 10.444 -3.478 1.00 84.12 88 SER A C 1
ATOM 690 O O . SER A 1 88 ? -2.336 9.275 -3.284 1.00 84.12 88 SER A O 1
ATOM 692 N N . LYS A 1 89 ? -2.610 11.228 -4.377 1.00 87.44 89 LYS A N 1
ATOM 693 C CA . LYS A 1 89 ? -3.694 10.759 -5.250 1.00 87.44 89 LYS A CA 1
ATOM 694 C C . LYS A 1 89 ? -3.180 9.736 -6.254 1.00 87.44 89 LYS A C 1
ATOM 696 O O . LYS A 1 89 ? -3.738 8.651 -6.342 1.00 87.44 89 LYS A O 1
ATOM 701 N N . GLU A 1 90 ? -2.055 10.023 -6.905 1.00 89.19 90 GLU A N 1
ATOM 702 C CA . GLU A 1 90 ? -1.411 9.063 -7.806 1.00 89.19 90 GLU A CA 1
ATOM 703 C C . GLU A 1 90 ? -1.026 7.770 -7.078 1.00 89.19 90 GLU A C 1
ATOM 705 O O . GLU A 1 90 ? -1.215 6.681 -7.611 1.00 89.19 90 GLU A O 1
ATOM 710 N N . ALA A 1 91 ? -0.507 7.858 -5.847 1.00 90.50 91 ALA A N 1
ATOM 711 C CA . ALA A 1 91 ? -0.206 6.669 -5.054 1.00 90.50 91 ALA A CA 1
ATOM 712 C C . ALA A 1 91 ? -1.459 5.830 -4.768 1.00 90.50 91 ALA A C 1
ATOM 714 O O . ALA A 1 91 ? -1.395 4.604 -4.818 1.00 90.50 91 ALA A O 1
ATOM 715 N N . TYR A 1 92 ? -2.592 6.476 -4.481 1.00 91.44 92 TYR A N 1
ATOM 716 C CA . TYR A 1 92 ? -3.867 5.786 -4.305 1.00 91.44 92 TYR A CA 1
ATOM 717 C C . TYR A 1 92 ? -4.317 5.104 -5.599 1.00 91.44 92 TYR A C 1
ATOM 719 O O . TYR A 1 92 ? -4.629 3.918 -5.574 1.00 91.44 92 TYR A O 1
ATOM 727 N N . GLU A 1 93 ? -4.300 5.813 -6.728 1.00 91.94 93 GLU A N 1
ATOM 728 C CA . GLU A 1 93 ? -4.703 5.268 -8.031 1.00 91.94 93 GLU A CA 1
ATOM 729 C C . GLU A 1 93 ? -3.842 4.069 -8.439 1.00 91.94 93 GLU A C 1
ATOM 731 O O . GLU A 1 93 ? -4.375 3.034 -8.834 1.00 91.94 93 GLU A O 1
ATOM 736 N N . ILE A 1 94 ? -2.519 4.167 -8.277 1.00 91.75 94 ILE A N 1
ATOM 737 C CA . ILE A 1 94 ? -1.601 3.059 -8.571 1.00 91.75 94 ILE A CA 1
ATOM 738 C C . ILE A 1 94 ? -1.875 1.878 -7.637 1.00 91.75 94 ILE A C 1
ATOM 740 O O . ILE A 1 94 ? -1.928 0.739 -8.092 1.00 91.75 94 ILE A O 1
ATOM 744 N N . ALA A 1 95 ? -2.057 2.124 -6.338 1.00 91.88 95 ALA A N 1
ATOM 745 C CA . ALA A 1 95 ? -2.333 1.055 -5.385 1.00 91.88 95 ALA A CA 1
ATOM 746 C C . ALA A 1 95 ? -3.675 0.359 -5.664 1.00 91.88 95 ALA A C 1
ATOM 748 O O . ALA A 1 95 ? -3.748 -0.863 -5.567 1.00 91.88 95 ALA A O 1
ATOM 749 N N . MET A 1 96 ? -4.710 1.111 -6.045 1.00 92.44 96 MET A N 1
ATOM 750 C CA . MET A 1 96 ? -6.001 0.556 -6.460 1.00 92.44 96 MET A CA 1
ATOM 751 C C . MET A 1 96 ? -5.880 -0.255 -7.751 1.00 92.44 96 MET A C 1
ATOM 753 O O . MET A 1 96 ? -6.354 -1.385 -7.797 1.00 92.44 96 MET A O 1
ATOM 757 N N . TYR A 1 97 ? -5.162 0.260 -8.753 1.00 92.94 97 TYR A N 1
ATOM 758 C CA . TYR A 1 97 ? -4.860 -0.492 -9.972 1.00 92.94 97 TYR A CA 1
ATOM 759 C C . TYR A 1 97 ? -4.149 -1.814 -9.654 1.00 92.94 97 TYR A C 1
ATOM 761 O O . TYR A 1 97 ? -4.519 -2.868 -10.162 1.00 92.94 97 TYR A O 1
ATOM 769 N N . MET A 1 98 ? -3.151 -1.788 -8.767 1.00 89.94 98 MET A N 1
ATOM 770 C CA . MET A 1 98 ? -2.446 -3.001 -8.356 1.00 89.94 98 MET A CA 1
ATOM 771 C C . MET A 1 98 ? -3.342 -3.965 -7.570 1.00 89.94 98 MET A C 1
ATOM 773 O O . MET A 1 98 ? -3.163 -5.169 -7.694 1.00 89.94 98 MET A O 1
ATOM 777 N N . LEU A 1 99 ? -4.309 -3.481 -6.785 1.00 88.88 99 LEU A N 1
ATOM 778 C CA . LEU A 1 99 ? -5.275 -4.350 -6.101 1.00 88.88 99 LEU A CA 1
ATOM 779 C C . LEU A 1 99 ? -6.172 -5.100 -7.089 1.00 88.88 99 LEU A C 1
ATOM 781 O O . LEU A 1 99 ? -6.492 -6.262 -6.850 1.00 88.88 99 LEU A O 1
ATOM 785 N N . GLU A 1 100 ? -6.564 -4.447 -8.179 1.00 88.50 100 GLU A N 1
ATOM 786 C CA . GLU A 1 100 ? -7.447 -5.025 -9.193 1.00 88.50 100 GLU A CA 1
ATOM 787 C C . GLU A 1 100 ? -6.696 -5.924 -10.182 1.00 88.50 100 GLU A C 1
ATOM 789 O O . GLU A 1 100 ? -7.187 -6.994 -10.540 1.00 88.50 100 GLU A O 1
ATOM 794 N N . CYS A 1 101 ? -5.507 -5.506 -10.625 1.00 87.75 101 CYS A N 1
ATOM 795 C CA . CYS A 1 101 ? -4.783 -6.160 -11.716 1.00 87.75 101 CYS A CA 1
ATOM 796 C C . CYS A 1 101 ? -3.599 -7.022 -11.258 1.00 87.75 101 CYS A C 1
ATOM 798 O O . CYS A 1 101 ? -3.240 -7.971 -11.949 1.00 87.75 101 CYS A O 1
ATOM 800 N N . GLU A 1 102 ? -2.968 -6.699 -10.126 1.00 86.69 102 GLU A N 1
ATOM 801 C CA . GLU A 1 102 ? -1.726 -7.341 -9.663 1.00 86.69 102 GLU A CA 1
ATOM 802 C C . GLU A 1 102 ? -1.722 -7.639 -8.141 1.00 86.69 102 GLU A C 1
ATOM 804 O O . GLU A 1 102 ? -0.746 -7.315 -7.445 1.00 86.69 102 GLU A O 1
ATOM 809 N N . PRO A 1 103 ? -2.781 -8.257 -7.573 1.00 83.12 103 PRO A N 1
ATOM 810 C CA . PRO A 1 103 ? -2.891 -8.452 -6.124 1.00 83.12 103 PRO A CA 1
ATOM 811 C C . PRO A 1 103 ? -1.770 -9.333 -5.553 1.00 83.12 103 PRO A C 1
ATOM 813 O O . PRO A 1 103 ? -1.321 -9.115 -4.428 1.00 83.12 103 PRO A O 1
ATOM 816 N N . GLU A 1 104 ? -1.260 -10.279 -6.345 1.00 84.50 104 GLU A N 1
ATOM 817 C CA . GLU A 1 104 ? -0.134 -11.148 -5.986 1.00 84.50 104 GLU A CA 1
ATOM 818 C C . GLU A 1 104 ? 1.151 -10.348 -5.730 1.00 84.50 104 GLU A C 1
ATOM 820 O O . GLU A 1 104 ? 1.907 -10.652 -4.805 1.00 84.50 104 GLU A O 1
ATOM 825 N N . THR A 1 105 ? 1.391 -9.287 -6.508 1.00 85.38 105 THR A N 1
ATOM 826 C CA . THR A 1 105 ? 2.541 -8.395 -6.311 1.00 85.38 105 THR A CA 1
ATOM 827 C C . THR A 1 105 ? 2.415 -7.652 -4.984 1.00 85.38 105 THR A C 1
ATOM 829 O O . THR A 1 105 ? 3.385 -7.580 -4.230 1.00 85.38 105 THR A O 1
ATOM 832 N N . LEU A 1 106 ? 1.221 -7.148 -4.650 1.00 84.25 106 LEU A N 1
ATOM 833 C CA . LEU A 1 106 ? 0.974 -6.496 -3.358 1.00 84.25 106 LEU A CA 1
ATOM 834 C C . LEU A 1 106 ? 1.138 -7.471 -2.191 1.00 84.25 106 LEU A C 1
ATOM 836 O O . LEU A 1 106 ? 1.735 -7.119 -1.169 1.00 84.25 106 LEU A O 1
ATOM 840 N N . GLU A 1 107 ? 0.656 -8.703 -2.344 1.00 84.38 107 GLU A N 1
ATOM 841 C CA . GLU A 1 107 ? 0.859 -9.742 -1.344 1.00 84.38 107 GLU A CA 1
ATOM 842 C C . GLU A 1 107 ? 2.356 -10.007 -1.138 1.00 84.38 107 GLU A C 1
ATOM 844 O O . GLU A 1 107 ? 2.826 -9.940 -0.003 1.00 84.38 107 GLU A O 1
ATOM 849 N N . LYS A 1 108 ? 3.140 -10.194 -2.205 1.00 83.81 108 LYS A N 1
ATOM 850 C CA . LYS A 1 108 ? 4.603 -10.347 -2.106 1.00 83.81 108 LYS A CA 1
ATOM 851 C C . LYS A 1 108 ? 5.269 -9.158 -1.404 1.00 83.81 108 LYS A C 1
ATOM 853 O O . LYS A 1 108 ? 6.091 -9.359 -0.510 1.00 83.81 108 LYS A O 1
ATOM 858 N N . MET A 1 109 ? 4.890 -7.929 -1.758 1.00 85.25 109 MET A N 1
ATOM 859 C CA . MET A 1 109 ? 5.452 -6.707 -1.168 1.00 85.25 109 MET A CA 1
ATOM 860 C C . MET A 1 109 ? 5.196 -6.599 0.343 1.00 85.25 109 MET A C 1
ATOM 862 O O . MET A 1 109 ? 6.093 -6.211 1.094 1.00 85.25 109 MET A O 1
ATOM 866 N N . TYR A 1 110 ? 3.986 -6.929 0.805 1.00 86.00 110 TYR A N 1
ATOM 867 C CA . TYR A 1 110 ? 3.556 -6.661 2.186 1.00 86.00 110 TYR A CA 1
ATOM 868 C C . TYR A 1 110 ? 3.530 -7.891 3.101 1.00 86.00 110 TYR A C 1
ATOM 870 O O . TYR A 1 110 ? 3.445 -7.753 4.323 1.00 86.00 110 TYR A O 1
ATOM 878 N N . ARG A 1 111 ? 3.627 -9.109 2.560 1.00 74.00 111 ARG A N 1
ATOM 879 C CA . ARG A 1 111 ? 3.711 -10.349 3.353 1.00 74.00 111 ARG A CA 1
ATOM 880 C C . ARG A 1 111 ? 5.098 -10.536 3.979 1.00 74.00 111 ARG A C 1
ATOM 882 O O . ARG A 1 111 ? 5.198 -11.148 5.039 1.00 74.00 111 ARG A O 1
ATOM 889 N N . LEU A 1 112 ? 6.137 -9.917 3.409 1.00 54.38 112 LEU A N 1
ATOM 890 C CA . LEU A 1 112 ? 7.512 -9.932 3.931 1.00 54.38 112 LEU A CA 1
ATOM 891 C C . LEU A 1 112 ? 7.726 -9.084 5.203 1.00 54.38 112 LEU A C 1
ATOM 893 O O . LEU A 1 112 ? 8.808 -9.122 5.780 1.00 54.38 112 LEU A O 1
ATOM 897 N N . THR A 1 113 ? 6.724 -8.339 5.690 1.00 47.84 113 THR A N 1
ATOM 898 C CA . THR A 1 113 ? 6.879 -7.484 6.889 1.00 47.84 113 THR A CA 1
ATOM 899 C C . THR A 1 113 ? 6.648 -8.203 8.228 1.00 47.84 113 THR A C 1
ATOM 901 O O . THR A 1 113 ? 6.508 -7.541 9.254 1.00 47.84 113 THR A O 1
ATOM 904 N N . ILE A 1 114 ? 6.629 -9.542 8.257 1.00 38.22 114 ILE A N 1
ATOM 905 C CA . ILE A 1 114 ? 6.730 -10.317 9.506 1.00 38.22 114 ILE A CA 1
ATOM 906 C C . ILE A 1 114 ? 8.189 -10.753 9.675 1.00 38.22 114 ILE A C 1
ATOM 908 O O . ILE A 1 114 ? 8.529 -11.918 9.487 1.00 38.22 114 ILE A O 1
ATOM 912 N N . ILE A 1 115 ? 9.064 -9.810 10.022 1.00 35.84 115 ILE A N 1
ATOM 913 C CA . ILE A 1 115 ? 10.297 -10.170 10.726 1.00 35.84 115 ILE A CA 1
ATOM 914 C C . ILE A 1 115 ? 9.891 -10.225 12.200 1.00 35.84 115 ILE A C 1
ATOM 916 O O . ILE A 1 115 ? 9.524 -9.200 12.774 1.00 35.84 115 ILE A O 1
ATOM 920 N N . LYS A 1 116 ? 9.815 -11.448 12.735 1.00 32.00 116 LYS A N 1
ATOM 921 C CA . L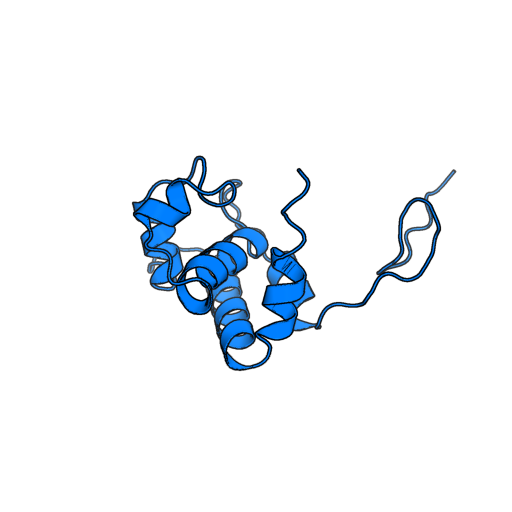YS A 1 116 ? 9.641 -11.707 14.169 1.00 32.00 116 LYS A CA 1
ATOM 922 C C . LYS A 1 116 ? 10.842 -11.199 14.954 1.00 32.00 116 LYS A C 1
ATOM 924 O O . LYS A 1 116 ? 11.967 -11.342 14.429 1.00 32.00 116 LYS A O 1
#

pLDDT: mean 80.56, std 13.2, range [32.0, 93.12]